Protein AF-A0A962GP72-F1 (afdb_monomer)

Solvent-accessible surface area (backbone atoms only — not comparable to full-atom values): 7006 Å² total; per-residue (Å²): 111,73,43,54,24,60,74,56,56,72,49,40,65,54,26,45,74,58,74,39,64,44,66,62,54,30,53,77,67,78,44,54,77,66,54,27,69,41,89,85,34,64,32,46,58,67,57,49,47,54,55,52,50,55,35,46,77,58,52,74,57,88,58,49,67,58,61,53,56,71,68,63,51,61,70,77,48,52,72,59,18,50,52,38,71,70,36,96,40,72,68,55,18,48,51,50,43,36,75,48,32,50,82,66,39,70,88,51,89,53,83,82,81,88,78,78,84,127

Structure (mmCIF, N/CA/C/O backbone):
data_AF-A0A962GP72-F1
#
_entry.id   AF-A0A962GP72-F1
#
loop_
_atom_site.group_PDB
_atom_site.id
_atom_site.type_symbol
_atom_site.label_atom_id
_atom_site.label_alt_id
_atom_site.label_comp_id
_atom_site.label_asym_id
_atom_site.label_entity_id
_atom_site.label_seq_id
_atom_site.pdbx_PDB_ins_code
_atom_site.Cartn_x
_atom_site.Cartn_y
_atom_site.Cartn_z
_atom_site.occupancy
_atom_site.B_iso_or_equiv
_atom_site.auth_seq_id
_atom_site.auth_comp_id
_atom_site.auth_asym_id
_atom_site.auth_atom_id
_atom_site.pdbx_PDB_model_num
ATOM 1 N N . MET A 1 1 ? 6.349 -14.002 6.242 1.00 78.00 1 MET A N 1
ATOM 2 C CA . MET A 1 1 ? 6.131 -13.403 4.906 1.00 78.00 1 MET A CA 1
ATOM 3 C C . MET A 1 1 ? 5.883 -11.919 5.096 1.00 78.00 1 MET A C 1
ATOM 5 O O . MET A 1 1 ? 5.111 -11.583 5.988 1.00 78.00 1 MET A O 1
ATOM 9 N N . HIS A 1 2 ? 6.560 -11.066 4.324 1.00 85.50 2 HIS A N 1
ATOM 10 C CA . HIS A 1 2 ? 6.509 -9.613 4.498 1.00 85.50 2 HIS A CA 1
ATOM 11 C C . HIS A 1 2 ? 6.026 -8.913 3.228 1.00 85.50 2 HIS A C 1
ATOM 13 O O . HIS A 1 2 ? 6.365 -9.330 2.119 1.00 85.50 2 HIS A O 1
ATOM 19 N N . PHE A 1 3 ? 5.259 -7.841 3.404 1.00 88.12 3 PHE A N 1
ATOM 20 C CA . PHE A 1 3 ? 4.694 -7.037 2.326 1.00 88.12 3 PHE A CA 1
ATOM 21 C C . PHE A 1 3 ? 5.115 -5.580 2.494 1.00 88.12 3 PHE A C 1
ATOM 23 O O . PHE A 1 3 ? 5.100 -5.088 3.617 1.00 88.12 3 PHE A O 1
ATOM 30 N N . PRO A 1 4 ? 5.455 -4.841 1.432 1.00 87.06 4 PRO A N 1
ATOM 31 C CA . PRO A 1 4 ? 5.817 -3.442 1.602 1.00 87.06 4 PRO A CA 1
ATOM 32 C C . PRO A 1 4 ? 4.636 -2.611 2.098 1.00 87.06 4 PRO A C 1
ATOM 34 O O . PRO A 1 4 ? 3.561 -2.616 1.494 1.00 87.06 4 PRO A O 1
ATOM 37 N N . ALA A 1 5 ? 4.867 -1.861 3.171 1.00 89.81 5 ALA A N 1
ATOM 38 C CA . ALA A 1 5 ? 3.828 -1.148 3.904 1.00 89.81 5 ALA A CA 1
ATOM 39 C C . ALA A 1 5 ? 3.112 -0.080 3.060 1.00 89.81 5 ALA A C 1
ATOM 41 O O . ALA A 1 5 ? 1.894 0.074 3.138 1.00 89.81 5 ALA A O 1
ATOM 42 N N . ARG A 1 6 ? 3.848 0.574 2.156 1.00 84.81 6 ARG A N 1
ATOM 43 C CA . ARG A 1 6 ? 3.357 1.649 1.278 1.00 84.81 6 ARG A CA 1
ATOM 44 C C . ARG A 1 6 ? 2.162 1.298 0.390 1.00 84.81 6 ARG A C 1
ATOM 46 O O . ARG A 1 6 ? 1.490 2.208 -0.081 1.00 84.81 6 ARG A O 1
ATOM 53 N N . TYR A 1 7 ? 1.894 0.022 0.111 1.00 86.44 7 TYR A N 1
ATOM 54 C CA . TYR A 1 7 ? 0.706 -0.359 -0.668 1.00 86.44 7 TYR A CA 1
ATOM 55 C C . TYR A 1 7 ? -0.564 -0.414 0.189 1.00 86.44 7 TYR A C 1
ATOM 57 O O . TYR A 1 7 ? -1.665 -0.311 -0.342 1.00 86.44 7 TYR A O 1
ATOM 65 N N . TYR A 1 8 ? -0.416 -0.507 1.511 1.00 90.38 8 TYR A N 1
ATOM 66 C CA . TYR A 1 8 ? -1.523 -0.609 2.460 1.00 90.38 8 TYR A CA 1
ATOM 67 C C . TYR A 1 8 ? -1.953 0.747 3.026 1.00 90.38 8 TYR A C 1
ATOM 69 O O . TYR A 1 8 ? -3.031 0.849 3.600 1.00 90.38 8 TYR A O 1
ATOM 77 N N . GLN A 1 9 ? -1.187 1.819 2.792 1.00 89.62 9 GLN A N 1
ATOM 78 C CA . GLN A 1 9 ? -1.607 3.180 3.155 1.00 89.62 9 GLN A CA 1
ATOM 79 C C . GLN A 1 9 ? -2.923 3.598 2.471 1.00 89.62 9 GLN A C 1
ATOM 81 O O . GLN A 1 9 ? -3.692 4.379 3.023 1.00 89.62 9 GLN A O 1
ATOM 86 N N . LEU A 1 10 ? -3.204 3.049 1.280 1.00 89.75 10 LEU A N 1
ATOM 87 C CA . LEU A 1 10 ? -4.420 3.336 0.512 1.00 89.75 10 LEU A CA 1
ATOM 88 C C . LEU A 1 10 ? -5.689 2.813 1.205 1.00 89.75 10 LEU A C 1
ATOM 90 O O . LEU A 1 10 ? -6.788 3.249 0.874 1.00 89.75 10 LEU A O 1
ATOM 94 N N . LEU A 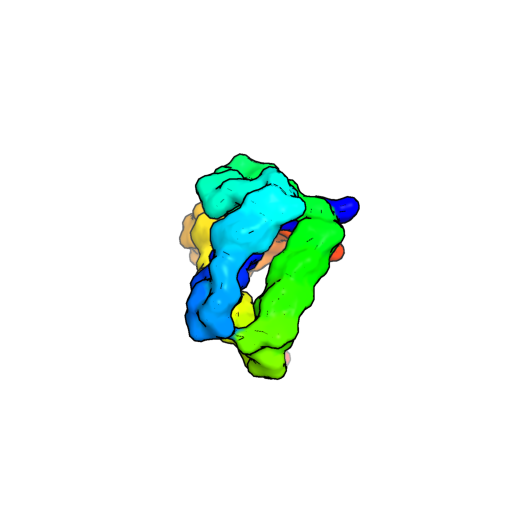1 11 ? -5.541 1.916 2.183 1.00 91.38 11 LEU A N 1
ATOM 95 C CA . LEU A 1 11 ? -6.643 1.385 2.980 1.00 91.38 11 LEU A CA 1
ATOM 96 C C . LEU A 1 11 ? -7.117 2.363 4.064 1.00 91.38 11 LEU A C 1
ATOM 98 O O . LEU A 1 11 ? -8.291 2.346 4.426 1.00 91.38 11 LEU A O 1
ATOM 102 N N . LEU A 1 12 ? -6.244 3.248 4.565 1.00 92.38 12 LEU A N 1
ATOM 103 C CA . LEU A 1 12 ? -6.589 4.133 5.687 1.00 92.38 12 LEU A CA 1
ATOM 104 C C . LEU A 1 12 ? -7.730 5.109 5.353 1.00 92.38 12 LEU A C 1
ATOM 106 O O . LEU A 1 12 ? -8.655 5.232 6.156 1.00 92.38 12 LEU A O 1
ATOM 110 N N . PRO A 1 13 ? -7.747 5.776 4.178 1.00 90.69 13 PRO A N 1
ATOM 111 C CA . PRO A 1 13 ? -8.876 6.622 3.798 1.00 90.69 13 PRO A CA 1
ATOM 112 C C . PRO A 1 13 ? -10.186 5.844 3.625 1.00 90.69 13 PRO A C 1
ATOM 114 O O . PRO A 1 13 ? -11.256 6.420 3.797 1.00 90.69 13 PRO A O 1
ATOM 117 N N . VAL A 1 14 ? -10.129 4.553 3.276 1.00 90.38 14 VAL A N 1
ATOM 118 C CA . VAL A 1 14 ? -11.327 3.703 3.180 1.00 90.38 14 VAL A CA 1
ATOM 119 C C . VAL A 1 14 ? -11.916 3.482 4.570 1.00 90.38 14 VAL A C 1
ATOM 121 O O . VAL A 1 14 ? -13.089 3.778 4.782 1.00 90.38 14 VAL A O 1
ATOM 124 N N . LEU A 1 15 ? -11.078 3.092 5.535 1.00 90.38 15 LEU A N 1
ATOM 125 C CA . LEU A 1 15 ? -11.480 2.931 6.934 1.00 90.38 15 LEU A CA 1
ATOM 126 C C . LEU A 1 15 ? -12.090 4.217 7.501 1.00 90.38 15 LEU A C 1
ATOM 128 O O . LEU A 1 15 ? -13.204 4.189 8.020 1.00 90.38 15 LEU A O 1
ATOM 132 N N . ASN A 1 16 ? -11.430 5.361 7.312 1.00 90.62 16 ASN A N 1
ATOM 133 C CA . ASN A 1 16 ? -11.934 6.629 7.843 1.00 90.62 16 ASN A CA 1
ATOM 134 C C . ASN A 1 16 ? -13.290 7.027 7.229 1.00 90.62 16 ASN A C 1
ATOM 136 O O . ASN A 1 16 ? -14.164 7.509 7.944 1.00 90.62 16 ASN A O 1
ATOM 140 N N . ARG A 1 17 ? -13.507 6.797 5.921 1.00 88.81 17 ARG A N 1
ATOM 141 C CA . ARG A 1 17 ? -14.803 7.075 5.263 1.00 88.81 17 ARG A CA 1
ATOM 142 C C . ARG A 1 17 ? -15.938 6.192 5.782 1.00 88.81 17 ARG A C 1
ATOM 144 O O . ARG A 1 17 ? -17.081 6.629 5.777 1.00 88.81 17 ARG A O 1
ATOM 151 N N . SER A 1 18 ? -15.619 4.989 6.251 1.00 84.31 18 SER A N 1
ATOM 152 C CA . SER A 1 18 ? -16.580 4.066 6.869 1.00 84.31 18 SER A CA 1
ATOM 153 C C . SER A 1 18 ? -16.880 4.370 8.348 1.00 84.31 18 SER A C 1
ATOM 155 O O . SER A 1 18 ? -17.613 3.625 8.994 1.00 84.31 18 SER A O 1
ATOM 157 N N . 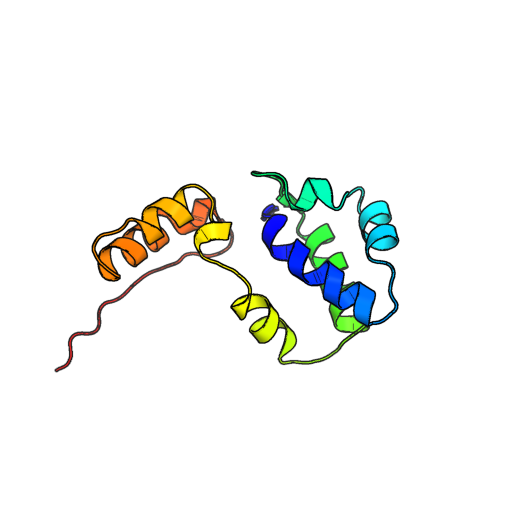GLY A 1 19 ? -16.301 5.442 8.909 1.00 83.88 19 GLY A N 1
ATOM 158 C CA . GLY A 1 19 ? -16.467 5.825 10.315 1.00 83.88 19 GLY A CA 1
ATOM 159 C C . GLY A 1 19 ? -15.562 5.071 11.295 1.00 83.88 19 GLY A C 1
ATOM 160 O O . GLY A 1 19 ? -15.721 5.227 12.503 1.00 83.88 19 GLY A O 1
ATOM 161 N N . ARG A 1 20 ?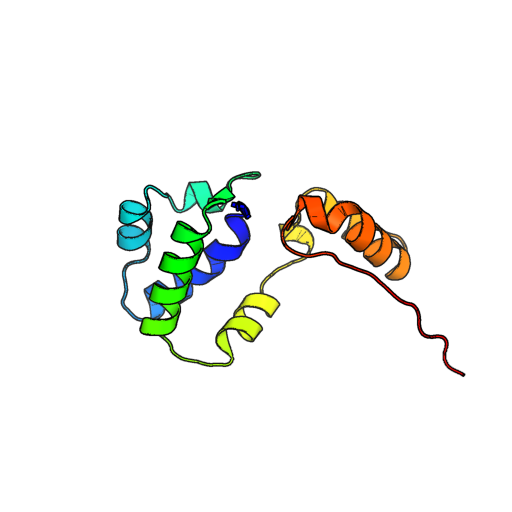 -14.609 4.264 10.807 1.00 87.50 20 ARG A N 1
ATOM 162 C CA . ARG A 1 20 ? -13.608 3.585 11.643 1.00 87.50 20 ARG A CA 1
ATOM 163 C C . ARG A 1 20 ? -12.341 4.421 11.751 1.00 87.50 20 ARG A C 1
ATOM 165 O O . ARG A 1 20 ? -11.808 4.860 10.733 1.00 87.50 20 ARG A O 1
ATOM 172 N N . ASP A 1 21 ? -11.819 4.579 12.964 1.00 90.56 21 ASP A N 1
ATOM 173 C CA . ASP A 1 21 ? -10.566 5.300 13.176 1.00 90.56 21 ASP A CA 1
ATOM 174 C C . ASP A 1 21 ? -9.363 4.443 12.751 1.00 90.56 21 ASP A C 1
ATOM 176 O O . ASP A 1 21 ? -8.947 3.495 13.424 1.00 90.56 21 ASP A O 1
ATOM 180 N N . SER A 1 22 ? -8.789 4.784 11.596 1.00 92.44 22 SER A N 1
ATOM 181 C CA . SER A 1 22 ? -7.570 4.136 11.112 1.00 92.44 22 SER A CA 1
ATOM 182 C C . SER A 1 22 ? -6.370 4.331 12.050 1.00 92.44 22 SER A C 1
ATOM 184 O O . SER A 1 22 ? -5.496 3.466 12.071 1.00 92.44 22 SER A O 1
ATOM 186 N N . ALA A 1 23 ? -6.311 5.406 12.845 1.00 92.50 23 ALA A N 1
ATOM 187 C CA . ALA A 1 23 ? -5.222 5.633 13.793 1.00 92.50 23 ALA A CA 1
ATOM 188 C C . ALA A 1 23 ? -5.280 4.650 14.970 1.00 92.50 23 ALA A C 1
ATOM 190 O O . ALA A 1 23 ? -4.250 4.076 15.326 1.00 92.50 23 ALA A O 1
ATOM 191 N N . GLU A 1 24 ? -6.474 4.383 15.508 1.00 92.62 24 GLU A N 1
ATOM 192 C CA . GLU A 1 24 ? -6.681 3.373 16.555 1.00 92.62 24 GLU A CA 1
ATOM 193 C C . GLU A 1 24 ? -6.247 1.980 16.068 1.00 92.62 24 GLU A C 1
ATOM 195 O O . GLU A 1 24 ? -5.521 1.253 16.755 1.00 92.62 24 GLU A O 1
ATOM 200 N N . LEU A 1 25 ? -6.632 1.615 14.839 1.00 93.19 25 LEU A N 1
ATOM 201 C CA . LEU A 1 25 ? -6.244 0.336 14.245 1.00 93.19 25 LEU A CA 1
ATOM 202 C C . LEU A 1 25 ? -4.724 0.218 14.078 1.00 93.19 25 LEU A C 1
ATOM 204 O O . LEU A 1 25 ? -4.146 -0.818 14.411 1.00 93.19 25 LEU A O 1
ATOM 208 N N . LEU A 1 26 ? -4.067 1.269 13.582 1.00 95.00 26 LEU A N 1
ATOM 209 C CA . LEU A 1 26 ? -2.613 1.281 13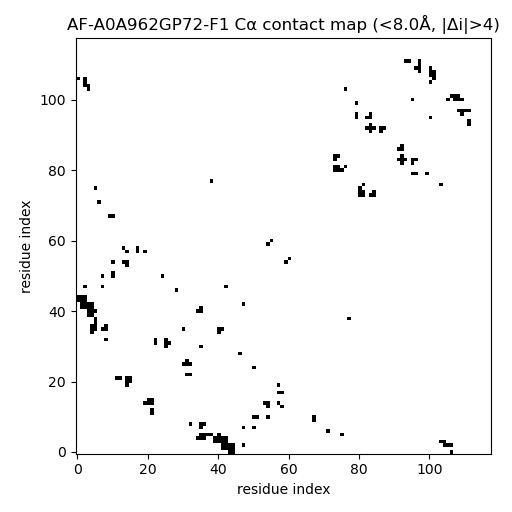.432 1.00 95.00 26 LEU A CA 1
ATOM 210 C C . LEU A 1 26 ? -1.906 1.170 14.783 1.00 95.00 26 LEU A C 1
ATOM 212 O O . LEU A 1 26 ? -0.964 0.387 14.904 1.00 95.00 26 LEU A O 1
ATOM 216 N N . GLN A 1 27 ? -2.401 1.860 15.813 1.00 94.75 27 GLN A N 1
ATOM 217 C CA . GLN A 1 27 ? -1.849 1.775 17.162 1.00 94.75 27 GLN A CA 1
ATOM 218 C C . GLN A 1 27 ? -1.906 0.341 17.707 1.00 94.75 27 GLN A C 1
ATOM 220 O O . GLN A 1 27 ? -0.911 -0.157 18.234 1.00 94.75 27 GLN A O 1
ATOM 225 N N . ARG A 1 28 ? -3.028 -0.366 17.509 1.00 93.38 28 ARG A N 1
ATOM 226 C CA . ARG A 1 28 ? -3.177 -1.786 17.886 1.00 93.38 28 ARG A CA 1
ATOM 227 C C . ARG A 1 28 ? -2.214 -2.714 17.144 1.00 93.38 28 ARG A C 1
ATOM 229 O O . ARG A 1 28 ? -1.861 -3.768 17.664 1.00 93.38 28 ARG A O 1
ATOM 236 N N . LEU A 1 29 ? -1.795 -2.329 15.941 1.00 93.81 29 LEU A N 1
ATOM 237 C CA . LEU A 1 29 ? -0.820 -3.057 15.128 1.00 93.81 29 LEU A CA 1
ATOM 238 C C . LEU A 1 29 ? 0.635 -2.652 15.407 1.00 93.81 29 LEU A C 1
ATOM 240 O O . LEU A 1 29 ? 1.529 -3.170 14.734 1.00 93.81 29 LEU A O 1
ATOM 244 N N . ALA A 1 30 ? 0.866 -1.754 16.375 1.00 93.88 30 ALA A N 1
ATOM 245 C CA . ALA A 1 30 ? 2.155 -1.117 16.643 1.00 93.88 30 ALA A CA 1
ATOM 246 C C . ALA A 1 30 ? 2.748 -0.428 15.398 1.00 93.88 30 ALA A C 1
ATOM 248 O O . ALA A 1 30 ? 3.950 -0.479 15.143 1.00 93.88 30 ALA A O 1
ATOM 249 N N . LEU A 1 31 ? 1.883 0.205 14.604 1.00 93.81 31 LEU A N 1
ATOM 250 C CA . LEU A 1 31 ? 2.227 0.947 13.397 1.00 93.81 31 LEU A CA 1
ATOM 251 C C . LEU A 1 31 ? 1.879 2.425 13.574 1.00 93.81 31 LEU A C 1
ATOM 253 O O . LEU A 1 31 ? 0.955 2.793 14.296 1.00 93.81 31 LEU A O 1
ATOM 257 N N . THR A 1 32 ? 2.587 3.278 12.845 1.00 92.94 32 THR A N 1
ATOM 258 C CA . THR A 1 32 ? 2.213 4.681 12.660 1.00 92.94 32 THR A CA 1
ATOM 259 C C . THR A 1 32 ? 1.927 4.935 11.189 1.00 92.94 32 THR A C 1
ATOM 261 O O . THR A 1 32 ? 2.406 4.215 10.310 1.00 92.94 32 THR A O 1
ATOM 264 N N . ARG A 1 33 ? 1.156 5.987 10.896 1.00 90.75 33 ARG A N 1
ATOM 265 C CA . ARG A 1 33 ? 0.912 6.395 9.508 1.00 90.75 33 ARG A CA 1
ATOM 266 C C . ARG A 1 33 ? 2.216 6.725 8.780 1.00 90.75 33 ARG A C 1
ATOM 268 O O . ARG A 1 33 ? 2.396 6.277 7.654 1.00 90.75 33 ARG A O 1
ATOM 275 N N . SER A 1 34 ? 3.127 7.444 9.439 1.00 90.38 34 SER A N 1
ATOM 276 C CA . SER A 1 34 ? 4.432 7.789 8.869 1.00 90.38 34 SER A CA 1
ATOM 277 C C . SER A 1 34 ? 5.264 6.547 8.549 1.00 90.38 34 SER A C 1
ATOM 279 O O . SER A 1 34 ? 5.853 6.481 7.476 1.00 90.38 34 SER A O 1
ATO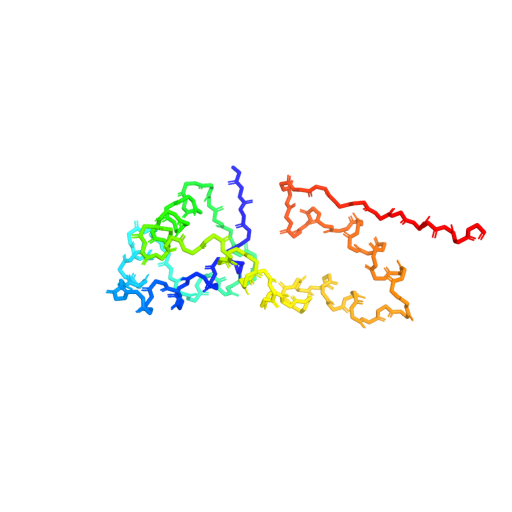M 281 N N . ALA A 1 35 ? 5.238 5.518 9.404 1.00 90.31 35 ALA A N 1
ATOM 282 C CA . ALA A 1 35 ? 5.963 4.275 9.153 1.00 90.31 35 ALA A CA 1
ATOM 283 C C . ALA A 1 35 ? 5.487 3.559 7.879 1.00 90.31 35 ALA A C 1
ATOM 285 O O . ALA A 1 35 ? 6.284 2.903 7.217 1.00 90.31 35 ALA A O 1
ATOM 286 N N . LEU A 1 36 ? 4.211 3.680 7.490 1.00 89.94 36 LEU A N 1
ATOM 287 C CA . LEU A 1 36 ? 3.724 3.088 6.236 1.00 89.94 36 LEU A CA 1
ATOM 288 C C . LEU A 1 36 ? 4.275 3.789 4.986 1.00 89.94 36 LEU A C 1
ATOM 290 O O . LEU A 1 36 ? 4.328 3.178 3.917 1.00 89.94 36 LEU A O 1
ATOM 294 N N . GLU A 1 37 ? 4.658 5.059 5.115 1.00 85.94 37 GLU A N 1
ATOM 295 C CA . GLU A 1 37 ? 5.218 5.881 4.040 1.00 85.94 37 GLU A CA 1
ATOM 296 C C . GLU A 1 37 ? 6.742 5.702 3.919 1.00 85.94 37 GLU A C 1
ATOM 298 O O . GLU A 1 37 ? 7.311 5.979 2.861 1.00 85.94 37 GLU A O 1
ATOM 303 N N . GLU A 1 38 ? 7.400 5.183 4.963 1.00 85.94 38 GLU A N 1
ATOM 304 C CA . GLU A 1 38 ? 8.849 4.996 4.982 1.00 85.94 38 GLU A CA 1
ATOM 305 C C . GLU A 1 38 ? 9.334 3.998 3.911 1.00 85.94 38 GLU A C 1
ATOM 307 O O . GLU A 1 38 ? 8.854 2.855 3.823 1.00 85.94 38 GLU A O 1
ATOM 312 N N . PRO A 1 39 ? 10.338 4.386 3.100 1.00 78.31 39 PRO A N 1
ATOM 313 C CA . PRO A 1 39 ? 10.993 3.474 2.176 1.00 78.31 39 PRO A CA 1
ATOM 314 C C . PRO A 1 39 ? 11.576 2.262 2.913 1.00 78.31 39 PRO A C 1
ATOM 316 O O . PRO A 1 39 ? 12.410 2.394 3.799 1.00 78.31 39 PRO A O 1
ATOM 319 N N . GLY A 1 40 ? 11.149 1.059 2.526 1.00 80.75 40 GLY A N 1
ATOM 320 C CA . GLY A 1 40 ? 11.649 -0.194 3.106 1.00 80.75 40 GLY A CA 1
ATOM 321 C C . GLY A 1 40 ? 10.838 -0.730 4.286 1.00 80.75 40 GLY A C 1
ATOM 322 O O . GLY A 1 40 ? 11.041 -1.884 4.661 1.00 80.75 40 GLY A O 1
ATOM 323 N N . CYS A 1 41 ? 9.866 0.026 4.805 1.00 88.56 41 CYS A N 1
ATOM 324 C CA . CYS A 1 41 ? 8.953 -0.505 5.809 1.00 88.5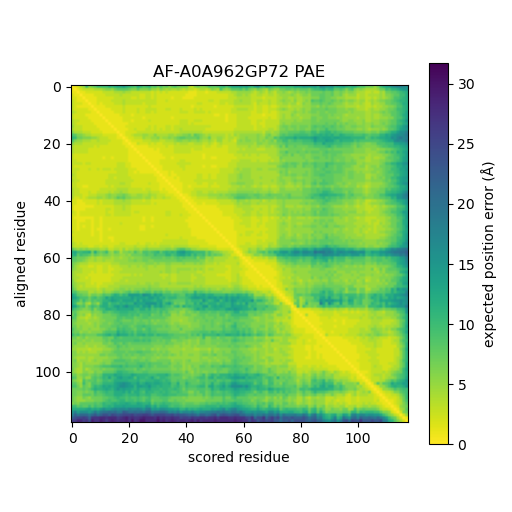6 41 CYS A CA 1
ATOM 325 C C . CYS A 1 41 ? 8.149 -1.686 5.243 1.00 88.56 41 CYS A C 1
ATOM 327 O O . CYS A 1 41 ? 7.651 -1.661 4.106 1.00 88.56 41 CYS A O 1
ATOM 329 N N . SER A 1 42 ? 8.037 -2.743 6.045 1.00 89.88 42 SER A N 1
ATOM 330 C CA . SER A 1 42 ? 7.362 -3.977 5.668 1.00 89.88 42 SER A CA 1
ATOM 331 C C . SER A 1 42 ? 6.418 -4.443 6.768 1.00 89.88 42 SER A C 1
ATOM 333 O O . SER A 1 42 ? 6.709 -4.314 7.953 1.00 89.88 42 SER A O 1
ATOM 335 N N . LEU A 1 43 ? 5.282 -4.986 6.352 1.00 92.12 43 LEU A N 1
ATOM 336 C CA . LEU A 1 43 ? 4.241 -5.525 7.207 1.00 92.12 43 LEU A CA 1
ATOM 337 C C . LEU A 1 43 ? 4.313 -7.042 7.208 1.00 92.12 43 LEU A C 1
ATOM 339 O O . LEU A 1 43 ? 4.521 -7.668 6.164 1.00 92.12 43 LEU A O 1
ATOM 343 N N . GLN A 1 44 ? 4.080 -7.638 8.369 1.00 92.88 44 GLN A N 1
ATOM 344 C CA . GLN A 1 44 ? 3.844 -9.070 8.473 1.00 92.88 44 GLN A CA 1
ATOM 345 C C . GLN A 1 44 ? 2.498 -9.435 7.837 1.00 92.88 44 GLN A C 1
ATOM 347 O O . GLN A 1 44 ? 1.564 -8.632 7.820 1.00 92.88 44 GLN A O 1
ATOM 352 N N . ALA A 1 45 ? 2.371 -10.676 7.364 1.00 91.12 45 ALA A N 1
ATOM 353 C CA . ALA A 1 45 ? 1.112 -11.193 6.819 1.00 91.12 45 ALA A CA 1
ATOM 354 C C . ALA A 1 45 ? -0.078 -11.011 7.778 1.00 91.12 45 ALA A C 1
ATOM 356 O O . ALA A 1 45 ? -1.172 -10.681 7.339 1.00 91.12 45 ALA A O 1
ATOM 357 N N . THR A 1 46 ? 0.146 -11.157 9.085 1.00 94.00 46 THR A N 1
ATOM 358 C CA . THR A 1 46 ? -0.872 -10.938 10.123 1.00 94.00 46 THR A CA 1
ATOM 359 C C . THR A 1 46 ? -1.339 -9.483 10.187 1.00 94.00 46 THR A C 1
ATOM 361 O O . THR A 1 46 ? -2.536 -9.232 10.256 1.00 94.00 46 THR A O 1
ATOM 364 N N . GLN A 1 47 ? -0.424 -8.514 10.101 1.00 94.88 47 GLN A N 1
ATOM 365 C CA . GLN A 1 47 ? -0.768 -7.087 10.067 1.00 94.88 47 GLN A CA 1
ATOM 366 C C . GLN A 1 47 ? -1.536 -6.729 8.788 1.00 94.88 47 GLN A C 1
ATOM 368 O O . GLN A 1 47 ? -2.515 -5.991 8.844 1.00 94.88 47 GLN A O 1
ATOM 373 N N . VAL A 1 48 ? -1.123 -7.290 7.645 1.00 93.25 48 VAL A N 1
ATOM 374 C CA . VAL A 1 48 ? -1.844 -7.148 6.372 1.00 93.25 48 VAL A CA 1
ATOM 375 C C . VAL A 1 48 ? -3.265 -7.688 6.486 1.00 93.25 48 VAL A C 1
ATOM 377 O O . VAL A 1 48 ? -4.205 -6.991 6.113 1.00 93.25 48 VAL A O 1
ATOM 380 N N . GLN A 1 49 ? -3.422 -8.894 7.034 1.00 93.62 49 GLN A N 1
ATOM 381 C CA . GLN A 1 49 ? -4.722 -9.530 7.208 1.00 93.62 49 GLN A CA 1
ATOM 382 C C . GLN A 1 49 ? -5.652 -8.658 8.057 1.00 93.62 49 GLN A C 1
ATOM 384 O O . GLN A 1 49 ? -6.757 -8.354 7.627 1.00 93.62 49 GLN A O 1
ATOM 389 N N . VAL A 1 50 ? -5.174 -8.159 9.203 1.00 94.81 50 VAL A N 1
ATOM 390 C CA . VAL A 1 50 ? -5.973 -7.288 10.080 1.00 94.81 50 VAL A CA 1
ATOM 391 C C . VAL A 1 50 ? -6.405 -5.997 9.374 1.00 94.81 50 VAL A C 1
ATOM 393 O O . VAL A 1 50 ? -7.551 -5.577 9.525 1.00 94.81 50 VAL A O 1
ATOM 396 N N . LEU A 1 51 ? -5.522 -5.366 8.590 1.00 93.06 51 LEU A N 1
ATOM 397 C CA . LEU A 1 51 ? -5.871 -4.161 7.827 1.00 93.06 51 LEU A CA 1
ATOM 398 C C . LEU A 1 51 ? -6.933 -4.446 6.759 1.00 93.06 51 LEU A C 1
ATOM 400 O O . LEU A 1 51 ? -7.890 -3.685 6.627 1.00 93.06 51 LEU A O 1
ATOM 404 N N . VAL A 1 52 ? -6.769 -5.533 6.004 1.00 92.00 52 VAL A N 1
ATOM 405 C CA . VAL A 1 52 ? -7.704 -5.922 4.941 1.00 92.00 52 VAL A CA 1
ATOM 406 C C . VAL A 1 52 ? -9.059 -6.314 5.527 1.00 92.00 52 VAL A C 1
ATOM 408 O O . VAL A 1 52 ? -10.081 -5.827 5.050 1.00 92.00 52 VAL A O 1
ATOM 411 N N . ASP A 1 53 ? -9.085 -7.106 6.598 1.00 92.56 53 ASP A N 1
ATOM 412 C CA . ASP A 1 53 ? -10.325 -7.517 7.265 1.00 92.56 53 ASP A CA 1
ATOM 413 C C . ASP A 1 53 ? -11.077 -6.320 7.842 1.00 92.56 53 ASP A C 1
ATOM 415 O O . ASP A 1 53 ? -12.299 -6.234 7.723 1.00 92.56 53 ASP A O 1
ATOM 419 N N . ALA A 1 54 ? -10.360 -5.357 8.430 1.00 92.12 54 ALA A N 1
ATOM 420 C CA . ALA A 1 54 ? -10.975 -4.139 8.939 1.00 92.12 54 ALA A CA 1
ATOM 421 C C . ALA A 1 54 ? -11.666 -3.339 7.827 1.00 92.12 54 ALA A C 1
ATOM 423 O O . ALA A 1 54 ? -12.752 -2.811 8.061 1.00 92.12 54 ALA A O 1
ATOM 424 N N . VAL A 1 55 ? -11.055 -3.277 6.638 1.00 91.25 55 VAL A N 1
ATOM 425 C CA . VAL A 1 55 ? -11.613 -2.601 5.462 1.00 91.25 55 VAL A CA 1
ATOM 426 C C . VAL A 1 55 ? -12.823 -3.357 4.925 1.00 91.25 55 VAL A C 1
ATOM 428 O O . VAL A 1 55 ? -13.887 -2.760 4.792 1.00 91.25 55 VAL A O 1
ATOM 431 N N . LEU A 1 56 ? -12.702 -4.664 4.685 1.00 89.62 56 LEU A N 1
ATOM 432 C CA . LEU A 1 56 ? -13.785 -5.486 4.132 1.00 89.62 56 LEU A CA 1
ATOM 433 C C . LEU A 1 56 ? -15.004 -5.553 5.061 1.00 89.62 56 LEU A C 1
ATOM 435 O O . LEU A 1 56 ? -16.138 -5.559 4.594 1.00 89.62 56 LEU A O 1
ATOM 439 N N . ALA A 1 57 ? -14.787 -5.549 6.379 1.00 88.81 57 ALA A N 1
ATOM 440 C CA . ALA A 1 57 ? -15.865 -5.485 7.365 1.00 88.81 57 ALA A CA 1
ATOM 441 C C . ALA A 1 57 ? -16.559 -4.113 7.424 1.00 88.81 57 ALA A C 1
ATOM 443 O O . ALA A 1 57 ? -17.598 -3.980 8.070 1.00 88.81 57 ALA A O 1
ATOM 444 N N . SER A 1 58 ? -15.958 -3.084 6.829 1.00 83.06 58 SER A N 1
ATOM 445 C CA . SER A 1 58 ? -16.452 -1.707 6.850 1.00 83.06 58 SER A CA 1
ATOM 446 C C . SER A 1 58 ? -17.041 -1.250 5.514 1.00 83.06 58 SER A C 1
ATOM 448 O O . SER A 1 58 ? -17.926 -0.400 5.499 1.00 83.06 58 SER A O 1
ATOM 450 N N . ASP A 1 59 ? -16.586 -1.851 4.414 1.00 76.06 59 ASP A N 1
ATOM 451 C CA . ASP A 1 59 ? -17.036 -1.593 3.051 1.00 76.06 59 ASP A CA 1
ATOM 452 C C . ASP A 1 59 ? -16.878 -2.883 2.216 1.00 76.06 59 ASP A C 1
ATOM 454 O O . ASP A 1 59 ? -15.787 -3.165 1.708 1.00 76.06 59 ASP A O 1
ATOM 458 N N . PRO A 1 60 ? -17.929 -3.717 2.107 1.00 76.00 60 PRO A N 1
ATOM 459 C CA . PRO A 1 60 ? -17.869 -4.988 1.388 1.00 76.00 60 PRO A CA 1
ATOM 460 C C . PRO A 1 60 ? -17.947 -4.834 -0.146 1.00 76.00 60 PRO A C 1
ATOM 462 O O . PRO A 1 60 ? -18.325 -5.785 -0.831 1.00 76.00 60 PRO A O 1
ATOM 465 N N . ASP A 1 61 ? -17.605 -3.667 -0.709 1.00 84.00 61 ASP A N 1
ATOM 466 C CA . ASP A 1 61 ? -17.587 -3.430 -2.156 1.00 84.00 61 ASP A CA 1
ATOM 467 C C . ASP A 1 61 ? -16.615 -4.399 -2.874 1.00 84.00 61 ASP A C 1
ATOM 469 O O . ASP A 1 61 ? -15.390 -4.282 -2.735 1.00 84.00 61 ASP A O 1
ATOM 473 N N . PRO A 1 62 ? -17.117 -5.332 -3.711 1.00 85.00 62 PRO A N 1
ATOM 474 C CA . PRO A 1 62 ? -16.273 -6.291 -4.425 1.00 85.00 62 PRO A CA 1
ATOM 475 C C . PRO A 1 62 ? -15.344 -5.625 -5.453 1.00 85.00 62 PRO A C 1
ATOM 477 O O . PRO A 1 62 ? -14.394 -6.247 -5.929 1.00 85.00 62 PRO A O 1
ATOM 480 N N . THR A 1 63 ? -15.589 -4.361 -5.808 1.00 88.31 63 THR A N 1
ATOM 481 C CA . THR A 1 63 ? -14.756 -3.586 -6.733 1.00 88.31 63 THR A CA 1
ATOM 482 C C . THR A 1 63 ? -13.639 -2.811 -6.033 1.00 88.31 63 THR A C 1
ATOM 484 O O . THR A 1 63 ? -12.734 -2.308 -6.708 1.00 88.31 63 THR A O 1
ATOM 487 N N . LEU A 1 64 ? -13.631 -2.760 -4.697 1.00 86.12 64 LEU A N 1
ATOM 488 C CA . LEU A 1 64 ? -12.697 -1.960 -3.907 1.00 86.12 64 LEU A CA 1
ATOM 489 C C . LEU A 1 64 ? -11.230 -2.275 -4.223 1.00 86.12 64 LEU A C 1
ATOM 491 O O . LEU A 1 64 ? -10.421 -1.367 -4.417 1.00 86.12 64 LEU A O 1
ATOM 495 N N . ALA A 1 65 ? -10.882 -3.556 -4.355 1.00 85.81 65 ALA A N 1
ATOM 496 C CA . ALA A 1 65 ? -9.522 -3.971 -4.699 1.00 85.81 65 ALA A CA 1
ATOM 497 C C . ALA A 1 65 ? -9.063 -3.395 -6.053 1.00 85.81 65 ALA A C 1
ATOM 499 O O . ALA A 1 65 ? -7.930 -2.927 -6.185 1.00 85.81 65 ALA A O 1
ATOM 500 N N . LEU A 1 66 ? -9.956 -3.363 -7.049 1.00 87.94 66 LEU A N 1
ATOM 501 C CA . LEU A 1 66 ? -9.672 -2.776 -8.358 1.00 87.94 66 LEU A CA 1
ATOM 502 C C . LEU A 1 66 ? -9.547 -1.249 -8.267 1.00 87.94 66 LEU A C 1
ATOM 504 O O . LEU A 1 66 ? -8.633 -0.669 -8.854 1.00 87.94 66 LEU A O 1
ATOM 508 N N . GLN A 1 67 ? -10.435 -0.592 -7.517 1.00 88.06 67 GLN A N 1
ATOM 509 C CA . GLN A 1 67 ? -10.391 0.857 -7.307 1.00 88.06 67 GLN A CA 1
ATOM 510 C C . GLN A 1 67 ? -9.092 1.300 -6.617 1.00 88.06 67 GLN A C 1
ATOM 512 O O . GLN A 1 67 ? -8.491 2.301 -7.015 1.00 88.06 67 GLN A O 1
ATOM 517 N N . LEU A 1 68 ? -8.635 0.551 -5.610 1.00 87.75 68 LEU A N 1
ATOM 518 C CA . LEU A 1 68 ? -7.376 0.807 -4.909 1.00 87.75 68 LEU A CA 1
ATOM 519 C C . LEU A 1 68 ? -6.168 0.513 -5.801 1.00 87.75 68 LEU A C 1
ATOM 521 O O . LEU A 1 68 ? -5.257 1.333 -5.887 1.00 87.75 68 LEU A O 1
ATOM 525 N N . GLY A 1 69 ? -6.183 -0.608 -6.528 1.00 85.62 69 GLY A N 1
ATOM 526 C CA . GLY A 1 69 ? -5.113 -0.975 -7.457 1.00 85.62 69 GLY A CA 1
ATOM 527 C C . GLY A 1 69 ? -4.857 0.096 -8.523 1.00 85.62 69 GLY A C 1
ATOM 528 O O . GLY A 1 69 ? -3.706 0.402 -8.822 1.00 85.62 69 GLY A O 1
ATOM 529 N N . ARG A 1 70 ? -5.914 0.748 -9.029 1.00 86.81 70 ARG A N 1
ATOM 530 C CA . ARG A 1 70 ? -5.813 1.866 -9.991 1.00 86.81 70 ARG A CA 1
ATOM 531 C C . ARG A 1 70 ? -5.119 3.113 -9.437 1.00 86.81 70 ARG A C 1
ATOM 533 O O . ARG A 1 70 ? -4.689 3.954 -10.222 1.00 86.81 70 ARG A O 1
ATOM 540 N N . GLN A 1 71 ? -5.028 3.256 -8.117 1.00 84.62 71 GLN A N 1
ATOM 541 C CA . GLN A 1 71 ? -4.356 4.384 -7.467 1.00 84.62 71 GLN A CA 1
ATOM 542 C C . GLN A 1 71 ? -2.861 4.131 -7.242 1.00 84.62 71 GLN A C 1
ATOM 544 O O . GLN A 1 71 ? -2.118 5.076 -6.969 1.00 84.62 71 GLN A O 1
ATOM 549 N N . ILE A 1 72 ? -2.399 2.883 -7.379 1.00 81.88 72 ILE A N 1
ATOM 550 C CA . ILE A 1 72 ? -0.980 2.545 -7.264 1.00 81.88 72 ILE A CA 1
ATOM 551 C C . ILE A 1 72 ? -0.250 3.109 -8.484 1.00 81.88 72 ILE A C 1
ATOM 553 O O . ILE A 1 72 ? -0.490 2.709 -9.623 1.00 81.88 72 ILE A O 1
ATOM 557 N N . LYS A 1 73 ? 0.656 4.059 -8.242 1.00 76.69 73 LYS A N 1
ATOM 558 C CA . LYS A 1 73 ? 1.454 4.691 -9.296 1.00 76.69 73 LYS A CA 1
ATOM 559 C C . LYS A 1 73 ? 2.768 3.934 -9.490 1.00 76.69 73 LYS A C 1
ATOM 561 O O . LYS A 1 73 ? 3.356 3.504 -8.498 1.00 76.69 73 LYS A O 1
ATOM 566 N N . PRO A 1 74 ? 3.320 3.878 -10.717 1.00 65.44 74 PRO A N 1
ATOM 567 C CA . PRO A 1 74 ? 4.666 3.355 -10.938 1.00 65.44 74 PRO A CA 1
ATOM 568 C C . PRO A 1 74 ? 5.726 4.059 -10.081 1.00 65.44 74 PRO A C 1
ATOM 570 O O . PRO A 1 74 ? 6.651 3.421 -9.592 1.00 65.44 74 PRO A O 1
ATOM 573 N N . SER A 1 75 ? 5.561 5.358 -9.808 1.00 63.62 75 SER A N 1
ATOM 574 C CA . SER A 1 75 ? 6.440 6.125 -8.915 1.00 63.62 75 SER A CA 1
ATOM 575 C C . SER A 1 75 ? 6.445 5.624 -7.463 1.00 63.62 75 SER A C 1
ATOM 577 O O . SER A 1 75 ? 7.416 5.844 -6.744 1.00 63.62 75 SER A O 1
ATOM 579 N N . SER A 1 76 ? 5.423 4.878 -7.035 1.00 63.47 76 SER A N 1
ATOM 580 C CA . SER A 1 76 ? 5.386 4.206 -5.730 1.00 63.47 76 SER A CA 1
ATOM 581 C C . SER A 1 76 ? 6.345 3.006 -5.645 1.00 63.47 76 SER A C 1
ATOM 583 O O . SER A 1 76 ? 6.450 2.374 -4.594 1.00 63.47 76 SER A O 1
ATOM 585 N N . HIS A 1 77 ? 7.061 2.673 -6.724 1.00 68.00 77 HIS A N 1
ATOM 586 C CA . HIS A 1 77 ? 8.035 1.582 -6.790 1.00 68.00 77 HIS A CA 1
ATOM 587 C C . HIS A 1 77 ? 9.498 2.022 -6.568 1.00 68.00 77 HIS A C 1
ATOM 589 O O . HIS A 1 77 ? 10.419 1.281 -6.913 1.00 68.00 77 HIS A O 1
ATOM 595 N N . GLN A 1 78 ? 9.737 3.201 -5.982 1.00 74.19 78 GLN A N 1
ATOM 596 C CA . GLN A 1 78 ? 11.086 3.720 -5.694 1.00 74.19 78 GLN A CA 1
ATOM 597 C C . GLN A 1 78 ? 11.983 3.723 -6.954 1.00 74.19 78 GLN A C 1
ATOM 599 O O . GLN A 1 78 ? 11.541 4.123 -8.032 1.00 74.19 78 GLN A O 1
ATOM 604 N N . MET A 1 79 ? 13.234 3.264 -6.839 1.00 76.88 79 MET A N 1
ATOM 605 C CA . MET A 1 79 ? 14.205 3.237 -7.935 1.00 76.88 79 MET A CA 1
ATOM 606 C C . MET A 1 79 ? 13.726 2.422 -9.143 1.00 76.88 79 MET A C 1
ATOM 608 O O . MET A 1 79 ? 13.985 2.822 -10.276 1.00 76.88 79 MET A O 1
ATOM 612 N N . LEU A 1 80 ? 12.973 1.334 -8.933 1.00 82.62 80 LEU A N 1
ATOM 613 C CA . LEU A 1 80 ? 12.394 0.584 -10.051 1.00 82.62 80 LEU A CA 1
ATOM 614 C C . LEU A 1 80 ? 11.346 1.425 -10.788 1.00 82.62 80 LEU A C 1
ATOM 616 O O . LEU A 1 80 ? 11.346 1.461 -12.012 1.00 82.62 80 LEU A O 1
ATOM 620 N N . GLY A 1 81 ? 10.504 2.152 -10.054 1.00 82.69 81 GLY A N 1
ATOM 621 C CA . GLY A 1 81 ? 9.514 3.060 -10.631 1.00 82.69 81 GLY A CA 1
ATOM 622 C C . GLY A 1 81 ? 10.139 4.142 -11.504 1.00 82.69 81 GLY A C 1
ATOM 623 O O . GLY A 1 81 ? 9.696 4.372 -12.626 1.00 82.69 81 GLY A O 1
ATOM 624 N N . LEU A 1 82 ? 11.213 4.762 -11.012 1.00 83.75 82 LEU A N 1
ATOM 625 C CA . LEU A 1 82 ? 11.981 5.749 -11.772 1.00 83.75 82 LEU A CA 1
ATOM 626 C C . LEU A 1 82 ? 12.641 5.125 -13.007 1.00 83.75 82 LEU A C 1
ATOM 628 O O . LEU A 1 82 ? 12.519 5.672 -14.096 1.00 83.75 82 LEU A O 1
ATOM 632 N N . ALA A 1 83 ? 13.276 3.959 -12.873 1.00 86.88 83 ALA A N 1
ATOM 633 C CA . ALA A 1 83 ? 13.887 3.260 -14.003 1.00 86.88 83 ALA A CA 1
ATOM 634 C C . ALA A 1 83 ? 12.851 2.875 -15.075 1.00 86.88 83 ALA A C 1
ATOM 636 O O . ALA A 1 83 ? 13.107 3.018 -16.267 1.00 86.88 83 ALA A O 1
ATOM 637 N N . MET A 1 84 ? 11.661 2.439 -14.653 1.00 89.25 84 MET A N 1
ATOM 638 C CA . MET A 1 84 ? 10.539 2.121 -15.536 1.00 89.25 84 MET A CA 1
ATOM 639 C C . MET A 1 84 ? 10.007 3.347 -16.281 1.00 89.25 84 MET A C 1
ATOM 641 O O . MET A 1 84 ? 9.640 3.215 -17.448 1.00 89.25 84 MET A O 1
ATOM 645 N N . LEU A 1 85 ? 9.945 4.509 -15.622 1.00 87.56 85 LEU A N 1
ATOM 646 C CA . LEU A 1 85 ? 9.486 5.773 -16.213 1.00 87.56 85 LEU A CA 1
ATOM 647 C C . LEU A 1 85 ? 10.528 6.395 -17.151 1.00 87.56 85 LEU A C 1
ATOM 649 O O . LEU A 1 85 ? 10.156 7.043 -18.123 1.00 87.56 85 LEU A O 1
ATOM 653 N N . SER A 1 86 ? 11.813 6.174 -16.879 1.00 87.56 86 SER A N 1
ATOM 654 C CA . SER A 1 86 ? 12.931 6.651 -17.703 1.00 87.56 86 SER A CA 1
ATOM 655 C C . SER A 1 86 ? 13.291 5.708 -18.858 1.00 87.56 86 SER A C 1
ATOM 657 O O . SER A 1 86 ? 14.184 6.017 -19.646 1.00 87.56 86 SER A O 1
ATOM 659 N N . ALA A 1 87 ? 12.646 4.544 -18.960 1.00 92.38 87 ALA A N 1
ATOM 660 C CA . ALA A 1 87 ? 12.887 3.593 -20.037 1.00 92.38 87 ALA A CA 1
ATOM 661 C C . ALA A 1 87 ? 12.437 4.172 -21.389 1.00 92.38 87 ALA A C 1
ATOM 663 O O . ALA A 1 87 ? 11.362 4.758 -21.498 1.00 92.38 87 ALA A O 1
ATOM 664 N N . ALA A 1 88 ? 13.219 3.949 -22.449 1.00 92.19 88 ALA A N 1
ATOM 665 C CA . ALA A 1 88 ? 12.924 4.514 -23.768 1.00 92.19 88 ALA A CA 1
ATOM 666 C C . ALA A 1 88 ? 11.698 3.870 -24.439 1.00 92.19 88 ALA A C 1
ATOM 668 O O . ALA A 1 88 ? 11.137 4.424 -25.381 1.00 92.19 88 ALA A O 1
ATOM 669 N N . THR A 1 89 ? 11.280 2.685 -23.981 1.00 92.94 89 THR A N 1
ATOM 670 C CA . THR A 1 89 ? 10.120 1.969 -24.524 1.00 92.94 89 THR A CA 1
ATOM 671 C C . THR A 1 89 ? 9.345 1.234 -23.433 1.00 92.94 89 THR A C 1
ATOM 673 O O . THR A 1 89 ? 9.906 0.818 -22.416 1.00 92.94 89 THR A O 1
ATOM 676 N N . LEU A 1 90 ? 8.061 0.968 -23.696 1.00 88.44 90 LEU A N 1
ATOM 677 C CA . LEU A 1 90 ? 7.234 0.107 -22.844 1.00 88.44 90 LEU A CA 1
ATOM 678 C C . LEU A 1 90 ? 7.851 -1.291 -22.670 1.00 88.44 90 LEU A C 1
ATOM 680 O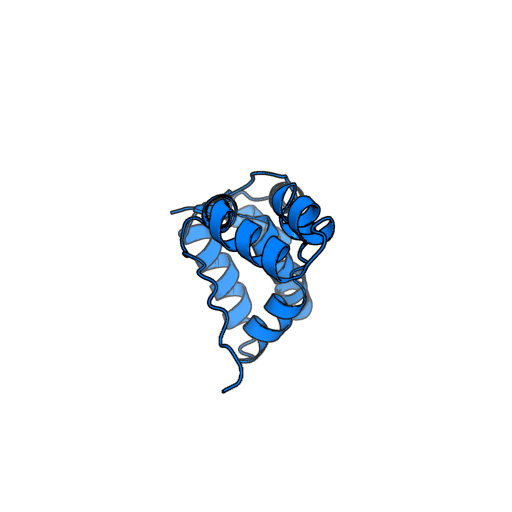 O . LEU A 1 90 ? 7.836 -1.833 -21.571 1.00 88.44 90 LEU A O 1
ATOM 684 N N . GLY A 1 91 ? 8.436 -1.860 -23.730 1.00 91.25 91 GLY A N 1
ATOM 685 C CA . GLY A 1 91 ? 9.100 -3.164 -23.663 1.00 91.25 91 GLY A CA 1
ATOM 686 C C . GLY A 1 91 ? 10.264 -3.181 -22.667 1.00 91.25 91 GLY A C 1
ATOM 687 O O . GLY A 1 91 ? 10.354 -4.090 -21.847 1.00 91.25 91 GLY A O 1
ATOM 688 N N . GLN A 1 92 ? 11.108 -2.147 -22.677 1.00 90.75 92 GLN A N 1
ATOM 689 C CA . GLN A 1 92 ? 12.198 -1.999 -21.704 1.00 90.75 92 GLN A CA 1
ATOM 690 C C . GLN A 1 92 ? 11.672 -1.796 -20.277 1.00 90.75 92 GLN A C 1
ATOM 692 O O . GLN A 1 92 ? 12.190 -2.397 -19.338 1.00 90.75 92 GLN A O 1
ATOM 697 N N . SER A 1 93 ? 10.611 -1.001 -20.114 1.00 91.44 93 SER A N 1
ATOM 698 C CA . SER A 1 93 ? 9.947 -0.803 -18.821 1.00 91.44 93 SER A CA 1
ATOM 699 C C . SER A 1 93 ? 9.429 -2.128 -18.237 1.00 91.44 93 SER A C 1
ATOM 701 O O . SER A 1 93 ? 9.673 -2.441 -17.072 1.00 91.44 93 SER A O 1
ATOM 703 N N . LEU A 1 94 ? 8.796 -2.966 -19.067 1.00 90.62 94 LEU A N 1
ATOM 704 C CA . LEU A 1 94 ? 8.306 -4.290 -18.671 1.00 90.62 94 LEU A CA 1
ATOM 705 C C . LEU A 1 94 ? 9.441 -5.273 -18.348 1.00 90.62 94 LEU A C 1
ATOM 707 O O . LEU A 1 94 ? 9.312 -6.041 -17.399 1.00 90.62 94 LEU A O 1
ATOM 711 N N . GLN A 1 95 ? 10.562 -5.227 -19.075 1.00 91.31 95 GLN A N 1
ATOM 712 C CA . GLN A 1 95 ? 11.745 -6.041 -18.764 1.00 91.31 95 GLN A CA 1
ATOM 713 C C . GLN A 1 95 ? 12.360 -5.677 -17.407 1.00 91.31 95 GLN A C 1
ATOM 715 O O . GLN A 1 95 ? 12.753 -6.565 -16.648 1.00 91.31 95 GLN A O 1
ATOM 720 N N . LEU A 1 96 ? 12.432 -4.381 -17.085 1.00 90.19 96 LEU A N 1
ATOM 721 C CA . LEU A 1 96 ? 12.872 -3.912 -15.769 1.00 90.19 96 LEU A CA 1
ATOM 722 C C . LEU A 1 96 ? 11.927 -4.404 -14.674 1.00 90.19 96 LEU A C 1
ATOM 724 O O . LEU A 1 96 ? 12.393 -4.925 -13.659 1.00 90.19 96 LEU A O 1
ATOM 728 N N . ALA A 1 97 ? 10.615 -4.288 -14.896 1.00 88.56 97 ALA A N 1
ATOM 729 C CA . ALA A 1 97 ? 9.619 -4.797 -13.969 1.00 88.56 97 ALA A CA 1
ATOM 730 C C . ALA A 1 97 ? 9.804 -6.304 -13.746 1.00 88.56 97 ALA A C 1
ATOM 732 O O . ALA A 1 97 ? 9.982 -6.710 -12.610 1.00 88.56 97 ALA A O 1
ATOM 733 N N . GLU A 1 98 ? 9.862 -7.125 -14.798 1.00 90.69 98 GLU A N 1
ATOM 734 C CA . GLU A 1 98 ? 10.065 -8.580 -14.701 1.00 90.69 98 GLU A CA 1
ATOM 735 C C . GLU A 1 98 ? 11.345 -8.958 -13.937 1.00 90.69 98 GLU A C 1
ATOM 737 O O . GLU A 1 98 ? 11.314 -9.842 -13.081 1.00 90.69 98 GLU A O 1
ATOM 742 N N . ARG A 1 99 ? 12.460 -8.257 -14.179 1.00 86.75 99 ARG A N 1
ATOM 743 C CA . ARG A 1 99 ? 13.744 -8.538 -13.516 1.00 86.75 99 ARG A CA 1
ATOM 744 C C . ARG A 1 99 ? 13.754 -8.169 -12.031 1.00 86.75 99 ARG A C 1
ATOM 746 O O . ARG A 1 99 ? 14.398 -8.861 -11.245 1.00 86.75 99 ARG A O 1
ATOM 753 N N . TYR A 1 100 ? 13.086 -7.081 -11.653 1.00 85.62 100 TYR A N 1
ATOM 754 C CA 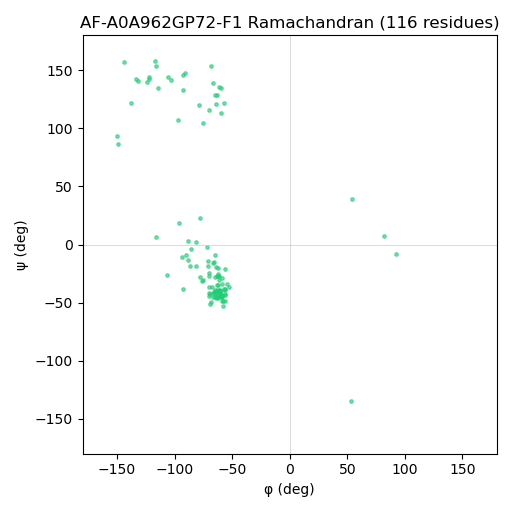. TYR A 1 100 ? 13.198 -6.487 -10.316 1.00 85.62 100 TYR A CA 1
ATOM 755 C C . TYR A 1 100 ? 11.893 -6.525 -9.506 1.00 85.62 100 TYR A C 1
ATOM 757 O O . TYR A 1 100 ? 11.848 -5.996 -8.395 1.00 85.62 100 TYR A O 1
ATOM 765 N N . TRP A 1 101 ? 10.842 -7.184 -10.009 1.00 82.62 101 TRP A N 1
ATOM 766 C CA . TRP A 1 101 ? 9.535 -7.272 -9.346 1.00 82.62 101 TRP A CA 1
ATOM 767 C C . TRP A 1 101 ? 9.625 -7.857 -7.937 1.00 82.62 101 TRP A C 1
ATOM 769 O O . TRP A 1 101 ? 8.965 -7.377 -7.017 1.00 82.62 101 TRP A O 1
ATOM 779 N N . SER A 1 102 ? 10.491 -8.853 -7.744 1.00 78.31 102 SER A N 1
ATOM 780 C CA . SER A 1 102 ? 10.705 -9.510 -6.451 1.00 78.31 102 SER A CA 1
ATOM 781 C C . SER A 1 102 ? 11.234 -8.561 -5.371 1.00 78.31 102 SER A C 1
ATOM 783 O O . SER A 1 102 ? 10.956 -8.777 -4.194 1.00 78.31 102 SER A O 1
ATOM 785 N N . LEU A 1 103 ? 11.924 -7.478 -5.751 1.00 73.88 103 LEU A N 1
ATOM 786 C CA . LEU A 1 103 ? 12.363 -6.433 -4.817 1.00 73.88 103 LEU A CA 1
ATOM 787 C C . LEU A 1 103 ? 11.186 -5.607 -4.289 1.00 73.88 103 LEU A C 1
ATOM 789 O O . LEU A 1 103 ? 11.248 -5.040 -3.199 1.00 73.88 103 LEU A O 1
ATOM 793 N N . LEU A 1 104 ? 10.107 -5.521 -5.066 1.00 73.25 104 LEU A N 1
ATOM 794 C CA . LEU A 1 104 ? 8.899 -4.806 -4.682 1.00 73.25 104 LEU A CA 1
ATOM 795 C C . LEU A 1 104 ? 7.889 -5.719 -4.022 1.00 73.25 104 LEU A C 1
ATOM 797 O O . LEU A 1 104 ? 7.164 -5.270 -3.148 1.00 73.25 104 LEU A O 1
ATOM 801 N N . THR A 1 105 ? 7.738 -6.954 -4.476 1.00 72.50 105 THR A N 1
ATOM 802 C CA . THR A 1 105 ? 6.734 -7.867 -3.939 1.00 72.50 105 THR A CA 1
ATOM 803 C C . THR A 1 105 ? 7.261 -9.291 -4.063 1.00 72.50 105 THR A 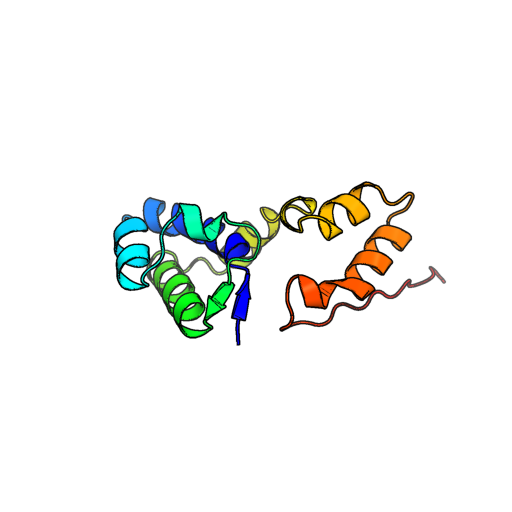C 1
ATOM 805 O O . THR A 1 105 ? 6.952 -9.968 -5.039 1.00 72.50 105 THR A O 1
ATOM 808 N N . PRO A 1 106 ? 8.041 -9.775 -3.076 1.00 68.50 106 PRO A N 1
ATOM 809 C CA . PRO A 1 106 ? 8.720 -11.077 -3.153 1.00 68.50 106 PRO A CA 1
ATOM 810 C C . PRO A 1 106 ? 7.752 -12.269 -3.206 1.00 68.50 106 PRO A C 1
ATOM 812 O O . PRO A 1 106 ? 8.154 -13.404 -3.423 1.00 68.50 106 PRO A O 1
ATOM 815 N N . VAL A 1 107 ? 6.468 -11.994 -2.996 1.00 70.50 107 VAL A N 1
ATOM 816 C CA . VAL A 1 107 ? 5.353 -12.935 -3.000 1.00 70.50 107 VAL A CA 1
ATOM 817 C C . VAL A 1 107 ? 4.939 -13.349 -4.411 1.00 70.50 107 VAL A C 1
ATOM 819 O O . VAL A 1 107 ? 4.456 -14.461 -4.607 1.00 70.50 107 VAL A O 1
ATOM 822 N N . PHE A 1 108 ? 5.102 -12.459 -5.391 1.00 74.69 108 PHE A N 1
ATOM 823 C CA . PHE A 1 108 ? 4.620 -12.670 -6.750 1.00 74.69 108 PHE A CA 1
ATOM 824 C C . PHE A 1 108 ? 5.780 -12.584 -7.737 1.00 74.69 108 PHE A C 1
ATOM 826 O O . PHE A 1 108 ? 6.672 -11.750 -7.599 1.00 74.69 108 PHE A O 1
ATOM 833 N N . GLY A 1 109 ? 5.754 -13.435 -8.759 1.00 80.38 109 GLY A N 1
ATOM 834 C CA . GLY A 1 109 ? 6.600 -13.285 -9.938 1.00 80.38 109 GLY A CA 1
ATOM 835 C C . GLY A 1 109 ? 5.862 -12.504 -11.020 1.00 80.38 109 GLY A C 1
ATOM 836 O O . GLY A 1 109 ? 4.653 -12.662 -11.180 1.00 80.38 109 GLY A O 1
ATOM 837 N N . LEU A 1 110 ? 6.591 -11.698 -11.786 1.00 85.38 110 LEU A N 1
ATOM 838 C CA . LEU A 1 110 ? 6.079 -11.054 -12.991 1.00 85.38 110 LEU A CA 1
ATOM 839 C C . LEU A 1 110 ? 6.826 -11.619 -14.196 1.00 85.38 110 LEU A C 1
ATOM 841 O O . LEU A 1 110 ? 8.046 -11.733 -14.153 1.00 85.38 110 LEU A O 1
ATOM 845 N N . ARG A 1 111 ? 6.102 -11.961 -15.264 1.00 86.06 111 ARG A N 1
ATOM 846 C CA . ARG A 1 111 ? 6.688 -12.295 -16.567 1.00 86.06 111 ARG A CA 1
ATOM 847 C C . ARG A 1 111 ? 5.965 -11.547 -17.667 1.00 86.06 111 ARG A C 1
ATOM 849 O O . ARG A 1 111 ? 4.739 -11.443 -17.637 1.00 86.06 111 ARG A O 1
ATOM 856 N N . SER A 1 112 ? 6.715 -11.065 -18.646 1.00 86.44 112 SER A N 1
ATOM 857 C CA . SER A 1 112 ? 6.174 -10.404 -19.827 1.00 86.44 112 SER A CA 1
ATOM 858 C C . SER A 1 112 ? 6.277 -11.321 -21.047 1.00 86.44 112 SER A C 1
ATOM 860 O O . SER A 1 112 ? 7.214 -12.104 -21.193 1.00 86.44 112 SER A O 1
ATOM 862 N N . ARG A 1 113 ? 5.283 -11.263 -21.939 1.00 85.62 113 ARG A N 1
ATOM 863 C CA . ARG A 1 113 ? 5.327 -11.974 -23.222 1.00 85.62 113 ARG A CA 1
ATOM 864 C C . ARG A 1 113 ? 4.805 -11.069 -24.322 1.00 85.62 113 ARG A C 1
ATOM 866 O O . ARG A 1 113 ? 3.661 -10.627 -24.278 1.00 85.62 113 ARG A O 1
ATOM 873 N N . THR A 1 114 ? 5.627 -10.828 -25.331 1.00 83.38 114 THR A N 1
ATOM 874 C CA . THR A 1 114 ? 5.212 -10.133 -26.548 1.00 83.38 114 THR A CA 1
ATOM 875 C C . THR A 1 114 ? 4.463 -11.116 -27.437 1.00 83.38 114 THR A C 1
ATOM 877 O O . THR A 1 114 ? 5.005 -12.149 -27.832 1.00 83.38 114 THR A O 1
ATOM 880 N N . ARG A 1 115 ? 3.200 -10.820 -27.748 1.00 81.62 115 ARG A N 1
ATOM 881 C CA . ARG A 1 115 ? 2.438 -11.570 -28.748 1.00 81.62 115 ARG A CA 1
ATOM 882 C C . ARG A 1 115 ? 2.514 -10.796 -30.060 1.00 81.62 115 ARG A C 1
ATOM 884 O O . ARG A 1 115 ? 1.919 -9.729 -30.171 1.00 81.62 115 ARG A O 1
ATOM 891 N N . GLY A 1 116 ? 3.286 -11.305 -31.020 1.00 75.25 116 GLY A N 1
ATOM 892 C CA . GLY A 1 116 ? 3.283 -10.767 -32.380 1.00 75.25 116 GLY A CA 1
ATOM 893 C C . GLY A 1 116 ? 1.878 -10.881 -32.972 1.00 75.25 116 GLY A C 1
ATOM 894 O O . GLY A 1 116 ? 1.224 -11.912 -32.797 1.00 75.25 116 GLY A O 1
ATOM 895 N N . ARG A 1 117 ? 1.396 -9.816 -33.622 1.00 62.28 117 ARG A N 1
ATOM 896 C CA . ARG A 1 117 ? 0.225 -9.905 -34.501 1.00 62.28 117 ARG A CA 1
ATOM 897 C C . ARG A 1 117 ? 0.603 -10.832 -35.661 1.00 62.28 117 ARG A C 1
ATOM 899 O O . ARG A 1 117 ? 1.614 -10.577 -36.309 1.00 62.28 117 ARG A O 1
ATOM 906 N N . SER A 1 118 ? -0.150 -11.920 -35.817 1.00 53.28 118 SER A N 1
ATOM 907 C CA . SER A 1 118 ? -0.108 -12.802 -36.990 1.00 53.28 118 SER A CA 1
ATOM 908 C C . SER A 1 118 ? -0.519 -12.055 -38.250 1.00 53.28 118 SER A C 1
ATOM 910 O O . SER A 1 118 ? -1.350 -11.127 -38.118 1.00 53.28 118 SER A O 1
#

Secondary structure (DSSP, 8-state):
-EEEGGGTGGGHHHHHHTT--HHHHHHHTT--HHHHHSTT-EEEHHHHHHHHHHHHTT---TTHHHHHHTT--GGGGHHHHHHHHS-SSHHHHHHHHHHHHHHH-TT-----------

Sequence (118 aa):
MHFPARYYQLLLPVLNRSGRDSAELLQRLALTRSALEEPGCSLQATQVQVLVDAVLASDPDPTLALQLGRQIKPSSHQMLGLAMLSAATLGQSLQLAERYWSLLTPVFGLRSRTRGRS

Radius of gyration: 16.44 Å; Cα contacts (8 Å, |Δi|>4): 116; chains: 1; bounding box: 32×21×55 Å

pLDDT: mean 85.83, std 7.97, range [53.28, 95.0]

Nearest PDB structures (foldseek):
  8rcw-assembly2_B  TM=7.734E-01  e=3.299E-03  Mycobacterium tuberculosis H37Rv
  4f8d-assembly1_A  TM=5.209E-01  e=1.871E+00  Enterobacter sp. RFL1396
  4i6t-assembly1_B  TM=4.917E-01  e=1.871E+00  Enterobacter sp. RFL1396
  7f9h-assembly1_A  TM=5.679E-01  e=5.285E+00  Edwardsiella piscicida

Mean predicted aligned error: 6.05 Å

Foldseek 3Di:
DKAQLLLLLLLQVLCVVLVHHSQVLQVVVVHDSVLSVDPPRIDDPVSVVSSVCSNCVRPVPPCVVVVSVVVDQLVSQPPLSVQLVPDPDVVSSLVSCQVCVCVNPVPDHDDDDDDDDD